Protein AF-A0A2K3IWK5-F1 (afdb_monomer_lite)

pLDDT: mean 92.63, std 6.65, range [66.0, 98.44]

Foldseek 3Di:
DDAQVVVQVVVCVVCVVVVWHKWKFWWFFADPVFWGQPGTHMWMWTQDPPPGTFTAGVRVLVVVCVVVVDDCPDPVSVVVRVQRRRHDDPRIDGDDIDAQDADVVGQQLGGHRDDHFDWDDDPRHTDPRVPCPGPPDIGGDDDD

Sequence (144 aa):
RGKCVDFSSVFVALSRTAGVPAREILGTRISKNGDITGAYHCRAEFYLPNYGWVPVDPSDVAKLMLNENLNINDSKVIEARDYFFGAQTETYIDLSTGRDVVLNPMQEEGPLNYFIYPYAEINGVSLNFVSQEYLKYIVTFQEK

Structure (mmCIF, N/CA/C/O backbone):
data_AF-A0A2K3IWK5-F1
#
_entry.id   AF-A0A2K3IWK5-F1
#
loop_
_atom_site.group_PDB
_atom_site.id
_atom_site.type_symbol
_atom_site.label_atom_id
_atom_site.label_alt_id
_atom_site.label_comp_id
_atom_site.label_asym_id
_atom_site.label_entity_id
_atom_site.label_seq_id
_atom_site.pdbx_PDB_ins_code
_atom_site.Cartn_x
_atom_site.Cartn_y
_atom_site.Cartn_z
_atom_site.occupancy
_atom_site.B_iso_or_equiv
_atom_site.auth_seq_id
_atom_site.auth_comp_id
_atom_site.auth_asym_id
_atom_site.auth_atom_id
_atom_site.pdbx_PDB_model_num
ATOM 1 N N . ARG A 1 1 ? -2.951 14.871 -7.036 1.00 70.88 1 ARG A N 1
ATOM 2 C CA . ARG A 1 1 ? -2.565 14.761 -5.604 1.00 70.88 1 ARG A CA 1
ATOM 3 C C . ARG A 1 1 ? -3.445 13.681 -4.988 1.00 70.88 1 ARG A C 1
ATOM 5 O O . ARG A 1 1 ? -4.611 13.654 -5.346 1.00 70.88 1 ARG A O 1
ATOM 12 N N . GLY A 1 2 ? -2.898 12.816 -4.137 1.00 87.50 2 GLY A N 1
ATOM 13 C CA . GLY A 1 2 ? -3.609 11.694 -3.512 1.00 87.50 2 GLY A CA 1
ATOM 14 C C . GLY A 1 2 ? -2.750 11.038 -2.424 1.00 87.50 2 GLY A C 1
ATOM 15 O O . GLY A 1 2 ? -1.579 11.396 -2.267 1.00 87.50 2 GLY A O 1
ATOM 16 N N . LYS A 1 3 ? -3.333 10.116 -1.660 1.00 90.38 3 LYS A N 1
ATOM 17 C CA . LYS A 1 3 ? -2.667 9.220 -0.702 1.00 90.38 3 LYS A CA 1
ATOM 18 C C . LYS A 1 3 ? -2.243 7.922 -1.401 1.00 90.38 3 LYS A C 1
ATOM 20 O O . LYS A 1 3 ? -2.612 7.672 -2.541 1.00 90.38 3 LYS A O 1
ATOM 25 N N . CYS A 1 4 ? -1.473 7.077 -0.717 1.00 92.44 4 CYS A N 1
ATOM 26 C CA . CYS A 1 4 ? -0.962 5.817 -1.277 1.00 92.44 4 CYS A CA 1
ATOM 27 C C . CYS A 1 4 ? -2.055 4.892 -1.835 1.00 92.44 4 CYS A C 1
ATOM 29 O O . CYS A 1 4 ? -1.841 4.231 -2.852 1.00 92.44 4 CYS A O 1
ATOM 31 N N . VAL A 1 5 ? -3.241 4.906 -1.223 1.00 92.62 5 VAL A N 1
ATOM 32 C CA . VAL A 1 5 ? -4.401 4.154 -1.705 1.00 92.62 5 VAL A CA 1
ATOM 33 C C . VAL A 1 5 ? -4.886 4.638 -3.075 1.00 92.62 5 VAL A C 1
ATOM 35 O O . VAL A 1 5 ? -5.167 3.810 -3.931 1.00 92.62 5 VAL A O 1
ATOM 38 N N . ASP A 1 6 ? -4.878 5.948 -3.343 1.00 94.25 6 ASP A N 1
ATOM 39 C CA . ASP A 1 6 ? -5.315 6.499 -4.633 1.00 94.25 6 ASP A CA 1
ATOM 40 C C . ASP A 1 6 ? -4.372 6.071 -5.764 1.00 94.25 6 ASP A C 1
ATOM 42 O O . ASP A 1 6 ? -4.809 5.635 -6.829 1.00 94.25 6 ASP A O 1
ATOM 46 N N . PHE A 1 7 ? -3.060 6.152 -5.519 1.00 96.25 7 PHE A N 1
ATOM 47 C CA . PHE A 1 7 ? -2.042 5.719 -6.479 1.00 96.25 7 PHE A CA 1
ATOM 48 C C . PHE A 1 7 ? -2.142 4.216 -6.773 1.00 96.25 7 PHE A C 1
ATOM 50 O O . PHE A 1 7 ? -2.087 3.815 -7.937 1.00 96.25 7 PHE A O 1
ATOM 57 N N . SER A 1 8 ? -2.331 3.397 -5.735 1.00 95.62 8 SER A N 1
ATOM 58 C CA . SER A 1 8 ? -2.488 1.944 -5.878 1.00 95.62 8 SER A CA 1
ATOM 59 C C . SER A 1 8 ? -3.785 1.586 -6.613 1.00 95.62 8 SER A C 1
ATOM 61 O O . SER A 1 8 ? -3.765 0.751 -7.515 1.00 95.62 8 SER A O 1
ATOM 63 N N . SER A 1 9 ? -4.891 2.276 -6.317 1.00 95.25 9 SER A N 1
ATOM 64 C CA . SER A 1 9 ? -6.176 2.095 -7.005 1.00 95.25 9 SER A CA 1
ATOM 65 C C . SER A 1 9 ? -6.095 2.429 -8.494 1.00 95.25 9 SER A C 1
ATOM 67 O O . SER A 1 9 ? -6.576 1.652 -9.319 1.00 95.25 9 SER A O 1
ATOM 69 N N . VAL A 1 10 ? -5.458 3.549 -8.859 1.00 96.69 10 VAL A N 1
ATOM 70 C CA . VAL A 1 10 ? -5.268 3.923 -10.272 1.00 96.69 10 VAL A CA 1
ATOM 71 C C . VAL A 1 10 ? -4.412 2.886 -10.995 1.00 96.69 10 VAL A C 1
ATOM 73 O O . VAL A 1 10 ? -4.775 2.465 -12.093 1.00 96.69 10 VAL A O 1
ATOM 76 N N . PHE A 1 11 ? -3.318 2.430 -10.377 1.00 97.25 11 PHE A N 1
ATOM 77 C CA . PHE A 1 11 ? -2.485 1.376 -10.953 1.00 97.25 11 PHE A CA 1
ATOM 78 C C . PHE A 1 11 ? -3.301 0.100 -11.205 1.00 97.25 11 PHE A C 1
ATOM 80 O O . PHE A 1 11 ? -3.336 -0.398 -12.329 1.00 97.25 11 PHE A O 1
ATOM 87 N N . VAL A 1 12 ? -4.021 -0.389 -10.191 1.00 97.62 12 VAL A N 1
ATOM 88 C CA . VAL A 1 12 ? -4.822 -1.617 -10.292 1.00 97.62 12 VAL A CA 1
ATOM 89 C C . VAL A 1 12 ? -5.917 -1.497 -11.353 1.00 97.62 12 VAL A C 1
ATOM 91 O O . VAL A 1 12 ? -6.116 -2.436 -12.126 1.00 97.62 12 VAL A O 1
ATOM 94 N N . ALA A 1 13 ? -6.602 -0.354 -11.433 1.00 97.69 13 ALA A N 1
ATOM 95 C CA . ALA A 1 13 ? -7.624 -0.111 -12.449 1.00 97.69 13 ALA A CA 1
ATOM 96 C C . ALA A 1 13 ? -7.040 -0.149 -13.872 1.00 97.69 13 ALA A C 1
ATOM 98 O O . ALA A 1 13 ? -7.604 -0.803 -14.756 1.00 97.69 13 ALA A O 1
ATOM 99 N N . LEU A 1 14 ? -5.889 0.497 -14.088 1.00 98.25 14 LEU A N 1
ATOM 100 C CA . LEU A 1 14 ? -5.201 0.498 -15.381 1.00 98.25 14 LEU A CA 1
ATOM 101 C C . LEU A 1 14 ? -4.705 -0.903 -15.762 1.00 98.25 14 LEU A C 1
ATOM 103 O O . LEU A 1 14 ? -4.954 -1.349 -16.882 1.00 98.25 14 LEU A O 1
ATOM 107 N N . SER A 1 15 ? -4.077 -1.631 -14.834 1.00 98.19 15 SER A N 1
ATOM 108 C CA . SER A 1 15 ? -3.614 -3.003 -15.074 1.00 98.19 15 SER A CA 1
ATOM 109 C C . SER A 1 15 ? -4.763 -3.936 -15.446 1.00 98.19 15 SER A C 1
ATOM 111 O O . SER A 1 15 ? -4.676 -4.643 -16.450 1.00 98.19 15 SER A O 1
ATOM 113 N N . ARG A 1 16 ? -5.876 -3.890 -14.701 1.00 97.88 16 ARG A N 1
ATOM 114 C CA . ARG A 1 16 ? -7.061 -4.710 -14.996 1.00 97.88 16 ARG A CA 1
ATOM 115 C C . ARG A 1 16 ? -7.679 -4.360 -16.347 1.00 97.88 16 ARG A C 1
ATOM 117 O O . ARG A 1 16 ? -8.075 -5.265 -17.075 1.00 97.88 16 ARG A O 1
ATOM 124 N N . THR A 1 17 ? -7.704 -3.077 -16.711 1.00 98.44 17 THR A N 1
ATOM 125 C CA . THR A 1 17 ? -8.158 -2.626 -18.040 1.00 98.44 17 THR A CA 1
ATOM 126 C C . THR A 1 17 ? -7.276 -3.187 -19.157 1.00 98.44 17 THR A C 1
ATOM 128 O O . THR A 1 17 ? -7.777 -3.546 -20.218 1.00 98.44 17 THR A O 1
ATOM 131 N N . ALA A 1 18 ? -5.973 -3.333 -18.906 1.00 97.94 18 ALA A N 1
ATOM 132 C CA . ALA A 1 18 ? -5.029 -3.966 -19.824 1.00 97.94 18 ALA A CA 1
ATOM 133 C C . ALA A 1 18 ? -5.071 -5.511 -19.803 1.00 97.94 18 ALA A C 1
ATOM 135 O O . ALA A 1 18 ? -4.232 -6.152 -20.432 1.00 97.94 18 ALA A O 1
ATOM 136 N N . GLY A 1 19 ? -6.015 -6.127 -19.081 1.00 97.88 19 GLY A N 1
ATOM 137 C CA . GLY A 1 19 ? -6.133 -7.585 -18.966 1.00 97.88 19 GLY A CA 1
ATOM 138 C C . GLY A 1 19 ? -5.132 -8.229 -18.002 1.00 97.88 19 GLY A C 1
ATOM 139 O O . GLY A 1 19 ? -5.012 -9.453 -17.976 1.00 97.88 19 GLY A O 1
ATOM 140 N N . VAL A 1 20 ? -4.422 -7.434 -17.197 1.00 98.31 20 VAL A N 1
ATOM 141 C CA . VAL A 1 20 ? -3.465 -7.923 -16.199 1.00 98.31 20 VAL A CA 1
ATOM 142 C C . VAL A 1 20 ? -4.158 -8.020 -14.837 1.00 98.31 20 VAL A C 1
ATOM 144 O O . VAL A 1 20 ? -4.632 -7.000 -14.321 1.00 98.31 20 VAL A O 1
ATOM 147 N N . PRO A 1 21 ? -4.219 -9.209 -14.204 1.00 98.19 21 PRO A N 1
ATOM 148 C CA . PRO A 1 21 ? -4.734 -9.319 -12.847 1.00 98.19 21 PRO A CA 1
ATOM 149 C C . PRO A 1 21 ? -3.896 -8.462 -11.899 1.00 98.19 21 PRO A C 1
ATOM 151 O O . PRO A 1 21 ? -2.675 -8.576 -11.860 1.00 98.19 21 PRO A O 1
ATOM 154 N N . ALA A 1 22 ? -4.556 -7.603 -11.131 1.00 98.06 22 ALA A N 1
ATOM 155 C CA . ALA A 1 22 ? -3.907 -6.714 -10.177 1.00 98.06 22 ALA A CA 1
ATOM 156 C C . ALA A 1 22 ? -4.759 -6.553 -8.916 1.00 98.06 22 ALA A C 1
ATOM 158 O O . ALA A 1 22 ? -5.989 -6.69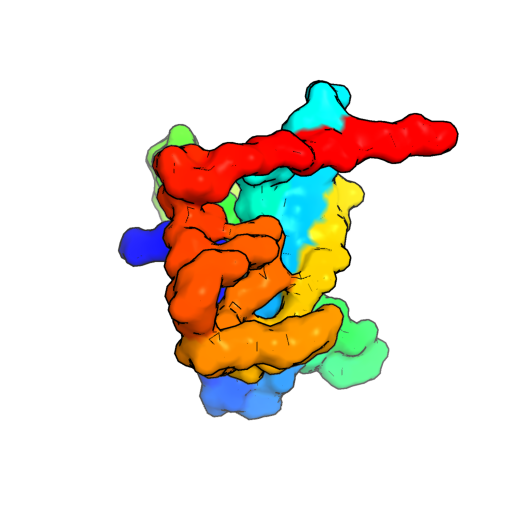6 -8.970 1.00 98.06 22 ALA A O 1
ATOM 159 N N . ARG A 1 23 ? -4.118 -6.271 -7.782 1.00 96.81 23 ARG A N 1
ATOM 160 C CA . ARG A 1 23 ? -4.766 -6.090 -6.475 1.00 96.81 23 ARG A CA 1
ATOM 161 C C . ARG A 1 23 ? -4.015 -5.078 -5.621 1.00 96.81 23 ARG A C 1
ATOM 163 O O . ARG A 1 23 ? -2.833 -4.841 -5.831 1.00 96.81 23 ARG A O 1
ATOM 170 N N . GLU A 1 24 ? -4.713 -4.495 -4.660 1.00 96.31 24 GLU A N 1
ATOM 171 C CA . GLU A 1 24 ? -4.114 -3.620 -3.654 1.00 96.31 24 GLU A CA 1
ATOM 172 C C . GLU A 1 24 ? -3.735 -4.438 -2.425 1.00 96.31 24 GLU A C 1
ATOM 174 O O . GLU A 1 24 ? -4.488 -5.324 -2.006 1.00 96.31 24 GLU A O 1
ATOM 179 N N . ILE A 1 25 ? -2.585 -4.104 -1.853 1.00 96.81 25 ILE A N 1
ATOM 180 C CA . ILE A 1 25 ? -2.085 -4.647 -0.599 1.00 96.81 25 ILE A CA 1
ATOM 181 C C . ILE A 1 25 ? -2.011 -3.508 0.406 1.00 96.81 25 ILE A C 1
ATOM 183 O O . ILE A 1 25 ? -1.402 -2.465 0.159 1.00 96.81 25 ILE A O 1
ATOM 187 N N . LEU A 1 26 ? -2.665 -3.720 1.538 1.00 95.44 26 LEU A N 1
ATOM 188 C CA . LEU A 1 26 ? -2.774 -2.774 2.632 1.00 95.44 26 LEU A CA 1
ATOM 189 C C . LEU A 1 26 ? -1.907 -3.293 3.774 1.00 95.44 26 LEU A C 1
ATOM 191 O O . LEU A 1 26 ? -2.002 -4.462 4.150 1.00 95.44 26 LEU A O 1
ATOM 195 N N . GLY A 1 27 ? -1.064 -2.435 4.333 1.00 94.81 27 GLY A N 1
ATOM 196 C CA . GLY A 1 27 ? -0.037 -2.886 5.256 1.00 94.81 27 GLY A CA 1
ATOM 197 C C . GLY A 1 27 ? 0.552 -1.784 6.116 1.00 94.81 27 GLY A C 1
ATOM 198 O O . GLY A 1 27 ? 0.034 -0.671 6.210 1.00 94.81 27 GLY A O 1
ATOM 199 N N . THR A 1 28 ? 1.658 -2.103 6.768 1.00 94.00 28 THR A N 1
ATOM 200 C CA . THR A 1 28 ? 2.391 -1.170 7.626 1.00 94.00 28 THR A CA 1
ATOM 201 C C . THR A 1 28 ? 3.891 -1.376 7.478 1.00 94.00 28 THR A C 1
ATOM 203 O O . THR A 1 28 ? 4.329 -2.408 6.971 1.00 94.00 28 THR A O 1
ATOM 206 N N . ARG A 1 29 ? 4.691 -0.393 7.893 1.00 93.12 29 ARG A N 1
ATOM 207 C CA . ARG A 1 29 ? 6.153 -0.499 7.907 1.00 93.12 29 ARG A CA 1
ATOM 208 C C . ARG A 1 29 ? 6.675 -0.607 9.327 1.00 93.12 29 ARG A C 1
ATOM 210 O O . ARG A 1 29 ? 6.307 0.183 10.193 1.00 93.12 29 ARG A O 1
ATOM 217 N N . ILE A 1 30 ? 7.589 -1.543 9.543 1.00 91.81 30 ILE A N 1
ATOM 218 C CA . ILE A 1 30 ? 8.360 -1.631 10.779 1.00 91.81 30 ILE A CA 1
ATOM 219 C C . ILE A 1 30 ? 9.207 -0.361 10.915 1.00 91.81 30 ILE A C 1
ATOM 221 O O . ILE A 1 30 ? 9.920 0.030 9.986 1.00 91.81 30 ILE A O 1
ATOM 225 N N . SER A 1 31 ? 9.139 0.283 12.080 1.00 81.69 31 SER A N 1
ATOM 226 C CA . SER A 1 31 ? 10.003 1.407 12.436 1.00 81.69 31 SER A CA 1
ATOM 227 C C . SER A 1 31 ? 11.086 0.946 13.413 1.00 81.69 31 SER A C 1
ATOM 229 O O . SER A 1 31 ? 10.857 0.074 14.251 1.00 81.69 31 SER A O 1
ATOM 231 N N . LYS A 1 32 ? 12.273 1.562 13.343 1.00 71.44 32 LYS A N 1
ATOM 232 C CA . LYS A 1 32 ? 13.389 1.256 14.260 1.00 71.44 32 LYS A CA 1
ATOM 233 C C . LYS A 1 32 ? 13.075 1.570 15.726 1.00 71.44 32 LYS A C 1
ATOM 235 O O . LYS A 1 32 ? 13.721 1.026 16.612 1.00 71.44 32 LYS A O 1
ATOM 240 N N . ASN A 1 33 ? 12.100 2.442 15.976 1.00 79.69 33 ASN A N 1
ATOM 241 C CA . ASN A 1 33 ? 11.772 2.928 17.315 1.00 79.69 33 ASN A CA 1
ATOM 242 C C . ASN A 1 33 ? 10.606 2.148 17.949 1.00 79.69 33 ASN A C 1
ATOM 244 O O . ASN A 1 33 ? 10.119 2.537 19.007 1.00 79.69 33 ASN A O 1
ATOM 248 N N . GLY A 1 34 ? 10.125 1.083 17.298 1.00 85.06 34 GLY A N 1
ATOM 249 C CA . GLY A 1 34 ? 9.044 0.226 17.785 1.00 85.06 34 GLY A CA 1
ATOM 250 C C . GLY A 1 34 ? 7.639 0.798 17.586 1.00 85.06 34 GLY A C 1
ATOM 251 O O . GLY A 1 34 ? 6.724 0.026 17.339 1.00 85.06 34 GLY A O 1
ATOM 252 N N . ASP A 1 35 ? 7.437 2.118 17.629 1.00 91.56 35 ASP A N 1
ATOM 253 C CA . ASP A 1 35 ? 6.138 2.737 17.320 1.00 91.56 35 ASP A CA 1
ATOM 254 C C . ASP A 1 35 ? 5.875 2.748 15.804 1.00 91.56 35 ASP A C 1
ATOM 256 O O . ASP A 1 35 ? 6.628 3.350 15.031 1.00 91.56 35 ASP A O 1
ATOM 260 N N . ILE A 1 36 ? 4.805 2.072 15.381 1.00 91.94 36 ILE A N 1
ATOM 261 C CA . ILE A 1 36 ? 4.370 1.956 13.982 1.00 91.94 36 ILE A CA 1
ATOM 262 C C . ILE A 1 36 ? 2.964 2.530 13.752 1.00 91.94 36 ILE A C 1
ATOM 264 O O . ILE A 1 36 ? 2.362 2.304 12.702 1.00 91.94 36 ILE A O 1
ATOM 268 N N . THR A 1 37 ? 2.446 3.319 14.697 1.00 89.75 37 THR A N 1
ATOM 269 C CA . THR A 1 37 ? 1.085 3.887 14.668 1.00 89.75 37 THR A CA 1
ATOM 270 C C . THR A 1 37 ? 0.805 4.718 13.409 1.00 89.75 37 THR A C 1
ATOM 272 O O . THR A 1 37 ? -0.311 4.724 12.901 1.00 89.75 37 THR A O 1
ATOM 275 N N . GLY A 1 38 ? 1.812 5.418 12.878 1.00 87.94 38 GLY A N 1
ATOM 276 C CA . GLY A 1 38 ? 1.697 6.233 11.660 1.00 87.94 38 GLY A CA 1
ATOM 277 C C . GLY A 1 38 ? 2.245 5.573 10.392 1.00 87.94 38 GLY A C 1
ATOM 278 O O . GLY A 1 38 ? 2.297 6.221 9.349 1.00 87.94 38 GLY A O 1
ATOM 279 N N . ALA A 1 39 ? 2.695 4.318 10.470 1.00 91.25 39 ALA A N 1
ATOM 280 C CA . ALA A 1 39 ? 3.489 3.678 9.420 1.00 91.25 39 ALA A CA 1
ATOM 281 C C . ALA A 1 39 ? 2.655 2.922 8.369 1.00 91.25 39 ALA A C 1
ATOM 283 O O . ALA A 1 39 ? 3.210 2.204 7.533 1.00 91.25 39 ALA A O 1
ATOM 284 N N . TYR A 1 40 ? 1.331 3.087 8.394 1.00 92.25 40 TYR A N 1
ATOM 285 C CA . TYR A 1 40 ? 0.425 2.460 7.439 1.00 92.25 40 TYR A CA 1
ATOM 286 C C . TYR A 1 40 ? 0.706 2.900 6.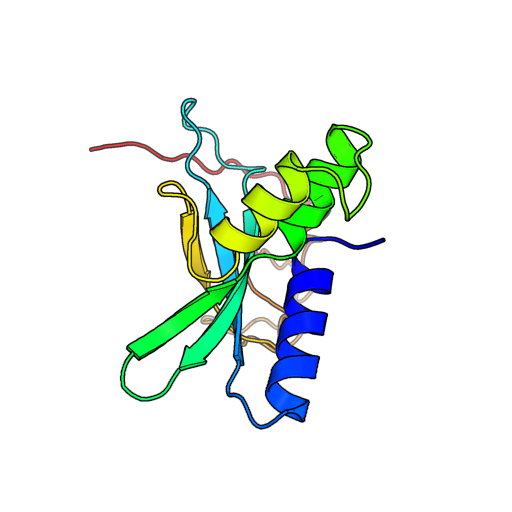009 1.00 92.25 40 TYR A C 1
ATOM 288 O O . TYR A 1 40 ? 0.878 4.087 5.711 1.00 92.25 40 TYR A O 1
ATOM 296 N N . HIS A 1 41 ? 0.704 1.930 5.104 1.00 94.25 41 HIS A N 1
ATOM 297 C CA . HIS A 1 41 ? 1.006 2.169 3.706 1.00 94.25 41 HIS A CA 1
ATOM 298 C C . HIS A 1 41 ? 0.313 1.151 2.803 1.00 94.25 41 HIS A C 1
ATOM 300 O O . HIS A 1 41 ? 0.131 -0.007 3.169 1.00 94.25 41 HIS A O 1
ATOM 306 N N . CYS A 1 42 ? -0.070 1.587 1.609 1.00 94.44 42 CYS A N 1
ATOM 307 C CA . CYS A 1 42 ? -0.733 0.766 0.604 1.00 94.44 42 CYS A CA 1
ATOM 308 C C . CYS A 1 42 ? 0.156 0.700 -0.635 1.00 94.44 42 CYS A C 1
ATOM 310 O O . CYS A 1 42 ? 0.719 1.722 -1.036 1.00 94.44 42 CYS A O 1
ATOM 312 N N . ARG A 1 43 ? 0.255 -0.487 -1.224 1.00 95.62 43 ARG A N 1
ATOM 313 C CA . ARG A 1 43 ? 0.916 -0.736 -2.506 1.00 95.62 43 ARG A CA 1
ATOM 314 C C . ARG A 1 43 ? -0.011 -1.544 -3.406 1.00 95.62 43 ARG A C 1
ATOM 316 O O . ARG A 1 43 ? -1.060 -2.022 -2.971 1.00 95.62 43 ARG A O 1
ATOM 323 N N . ALA A 1 44 ? 0.386 -1.739 -4.652 1.00 97.44 44 ALA A N 1
ATOM 324 C CA . ALA A 1 44 ? -0.293 -2.659 -5.547 1.00 97.44 44 ALA A CA 1
ATOM 325 C C . ALA A 1 44 ? 0.567 -3.897 -5.822 1.00 97.44 44 ALA A C 1
ATOM 327 O O . ALA A 1 44 ? 1.771 -3.937 -5.560 1.00 97.44 44 ALA A O 1
ATOM 328 N N . GLU A 1 45 ? -0.082 -4.916 -6.366 1.00 97.81 45 GLU A N 1
ATOM 329 C CA . GLU A 1 45 ? 0.549 -6.059 -7.003 1.00 97.81 45 GLU A CA 1
ATOM 330 C C . GLU A 1 45 ? -0.114 -6.322 -8.344 1.00 97.81 45 GLU A C 1
ATOM 332 O O . GLU A 1 45 ? -1.330 -6.159 -8.488 1.00 97.81 45 GLU A O 1
ATOM 337 N N . PHE A 1 46 ? 0.668 -6.801 -9.302 1.00 98.19 46 PHE A N 1
ATOM 338 C CA . PHE A 1 46 ? 0.159 -7.376 -10.541 1.00 98.19 46 PHE A CA 1
ATOM 339 C C . PHE A 1 46 ? 0.649 -8.812 -10.697 1.00 98.19 46 PHE A C 1
ATOM 341 O O . PHE A 1 46 ? 1.694 -9.189 -10.171 1.00 98.19 46 PHE A O 1
ATOM 348 N N . TYR A 1 47 ? -0.126 -9.634 -11.391 1.00 98.25 47 TYR A N 1
ATOM 349 C CA . TYR A 1 47 ? 0.211 -11.030 -11.613 1.00 98.25 47 TYR A CA 1
ATOM 350 C C . TYR A 1 47 ? 1.003 -11.187 -12.908 1.00 98.25 47 TYR A C 1
ATOM 352 O O . TYR A 1 47 ? 0.527 -10.823 -13.986 1.00 98.25 47 TYR A O 1
ATOM 360 N N . LEU A 1 48 ? 2.189 -11.780 -12.802 1.00 97.06 48 LEU A N 1
ATOM 361 C CA . LEU A 1 48 ? 3.012 -12.169 -13.937 1.00 97.06 48 LEU A CA 1
ATOM 362 C C . LEU A 1 48 ? 2.981 -13.703 -14.082 1.00 97.06 48 LEU A C 1
ATOM 364 O O . LEU A 1 48 ? 3.357 -14.410 -13.138 1.00 97.06 48 LEU A O 1
ATOM 368 N N . PRO A 1 49 ? 2.548 -14.247 -15.238 1.00 96.06 49 PRO A N 1
ATOM 369 C CA . PRO A 1 49 ? 2.524 -15.689 -15.461 1.00 96.06 49 PRO A CA 1
ATOM 370 C C . PRO A 1 49 ? 3.881 -16.339 -15.184 1.00 96.06 49 PRO A C 1
ATOM 372 O O . PRO A 1 49 ? 4.920 -15.814 -15.578 1.00 96.06 49 PRO A O 1
ATOM 375 N N . ASN A 1 50 ? 3.862 -17.495 -14.518 1.00 95.50 50 ASN A N 1
ATOM 376 C CA . ASN A 1 50 ? 5.045 -18.262 -14.097 1.00 95.50 50 ASN A CA 1
ATOM 377 C C . ASN A 1 50 ? 5.947 -17.592 -13.042 1.00 95.50 50 ASN A C 1
ATOM 379 O O . ASN A 1 50 ? 6.920 -18.212 -12.622 1.00 95.50 50 ASN A O 1
ATOM 383 N N . TYR A 1 51 ? 5.627 -16.378 -12.586 1.00 96.06 51 TYR A N 1
ATOM 384 C CA . TYR A 1 51 ? 6.366 -15.684 -11.525 1.00 96.06 51 TYR A CA 1
ATOM 385 C C . TYR A 1 51 ? 5.509 -15.470 -10.270 1.00 96.06 51 TYR A C 1
ATOM 387 O O . TYR A 1 51 ? 5.980 -15.669 -9.154 1.00 96.06 51 TYR A O 1
ATOM 395 N N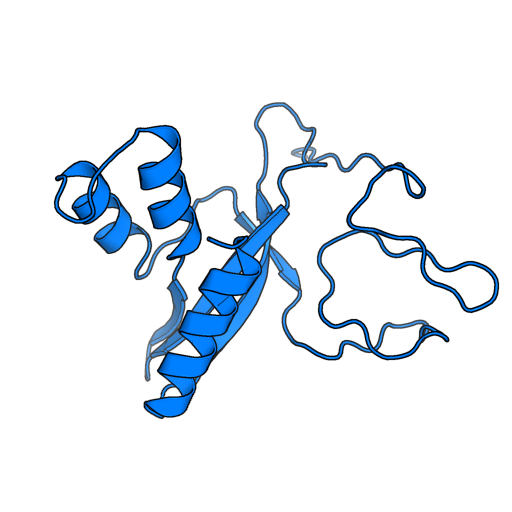 . GLY A 1 52 ? 4.229 -15.130 -10.444 1.00 97.44 52 GLY A N 1
ATOM 396 C CA . GLY A 1 52 ? 3.302 -14.863 -9.347 1.00 97.44 52 GLY A CA 1
ATOM 397 C C . GLY A 1 52 ? 2.987 -13.378 -9.191 1.00 97.44 52 GLY A C 1
ATOM 398 O O . GLY A 1 52 ? 2.975 -12.629 -10.167 1.00 97.44 52 GLY A O 1
ATOM 399 N N . TRP A 1 53 ? 2.680 -12.964 -7.963 1.00 97.44 53 TRP A N 1
ATOM 400 C CA . TRP A 1 53 ? 2.359 -11.574 -7.640 1.00 97.44 53 TRP A CA 1
ATOM 401 C C . TRP A 1 53 ? 3.633 -10.739 -7.503 1.00 97.44 53 TRP A C 1
ATOM 403 O O . TRP A 1 53 ? 4.525 -11.076 -6.729 1.00 97.44 53 TRP A O 1
ATOM 413 N N . VAL A 1 54 ? 3.703 -9.652 -8.267 1.00 97.88 54 VAL A N 1
ATOM 414 C CA . VAL A 1 54 ? 4.839 -8.730 -8.333 1.00 97.88 54 VAL A CA 1
ATOM 415 C C . VAL A 1 54 ? 4.438 -7.408 -7.677 1.00 97.88 54 VAL A C 1
ATOM 417 O O . VAL A 1 54 ? 3.435 -6.824 -8.103 1.00 97.88 54 VAL A O 1
ATOM 420 N N . PRO A 1 55 ? 5.174 -6.921 -6.660 1.00 97.25 55 PRO A N 1
ATOM 421 C CA . PRO A 1 55 ? 4.846 -5.676 -5.980 1.00 97.25 55 PRO A CA 1
ATOM 422 C C . PRO A 1 55 ? 5.151 -4.462 -6.855 1.00 97.25 55 PRO A C 1
ATOM 424 O O . PRO A 1 55 ? 6.101 -4.454 -7.639 1.00 97.25 55 PRO A O 1
ATOM 427 N N . VAL A 1 56 ? 4.351 -3.413 -6.687 1.00 97.62 56 VAL A N 1
ATOM 428 C CA . VAL A 1 56 ? 4.576 -2.119 -7.324 1.00 97.62 56 VAL A CA 1
ATOM 429 C C . VAL A 1 56 ? 4.080 -0.973 -6.448 1.00 97.62 56 VAL A C 1
ATOM 431 O O . VAL A 1 56 ? 2.971 -1.021 -5.908 1.00 97.62 56 VAL A O 1
ATOM 434 N N . ASP A 1 57 ? 4.897 0.069 -6.304 1.00 97.31 57 ASP A N 1
ATOM 435 C CA . ASP A 1 57 ? 4.604 1.197 -5.414 1.00 97.31 57 ASP A CA 1
ATOM 436 C C . ASP A 1 57 ? 4.858 2.565 -6.076 1.00 97.31 57 ASP A C 1
ATOM 438 O O . ASP A 1 57 ? 5.866 3.231 -5.825 1.00 97.31 57 ASP A O 1
ATOM 442 N N . PRO A 1 58 ? 3.916 3.045 -6.908 1.00 95.75 58 PRO A N 1
ATOM 443 C CA . PRO A 1 58 ? 4.011 4.382 -7.493 1.00 95.75 58 PRO A CA 1
ATOM 444 C C . PRO A 1 58 ? 3.860 5.498 -6.448 1.00 95.75 58 PRO A C 1
ATOM 446 O O . PRO A 1 58 ? 4.212 6.650 -6.712 1.00 95.75 58 PRO A O 1
ATOM 449 N N . SER A 1 59 ? 3.323 5.189 -5.264 1.00 96.06 59 SER A N 1
ATOM 450 C CA . SER A 1 59 ? 3.053 6.195 -4.243 1.00 96.06 59 SER A CA 1
ATOM 451 C C . SER A 1 59 ? 4.316 6.637 -3.515 1.00 96.06 59 SER A C 1
ATOM 453 O O . SER A 1 59 ? 4.458 7.823 -3.221 1.00 96.06 59 SER A O 1
ATOM 455 N N . ASP A 1 60 ? 5.258 5.726 -3.280 1.00 95.44 60 ASP A N 1
ATOM 456 C CA . ASP A 1 60 ? 6.550 6.070 -2.690 1.00 95.44 60 ASP A CA 1
ATOM 457 C C . ASP A 1 60 ? 7.447 6.846 -3.656 1.00 95.44 60 ASP A C 1
ATOM 459 O O . ASP A 1 60 ? 8.110 7.794 -3.234 1.00 95.44 60 ASP A O 1
ATOM 463 N N . VAL A 1 61 ? 7.376 6.556 -4.960 1.00 96.44 61 VAL A N 1
ATOM 464 C CA . VAL A 1 61 ? 7.995 7.402 -5.994 1.00 96.44 61 VAL A CA 1
ATOM 465 C C . VAL A 1 61 ? 7.419 8.821 -5.933 1.00 96.44 61 VAL A C 1
ATOM 467 O O . VAL A 1 61 ? 8.163 9.801 -5.890 1.00 96.44 61 VAL A O 1
ATOM 470 N N . ALA A 1 62 ? 6.090 8.953 -5.867 1.00 96.12 62 ALA A N 1
ATOM 471 C CA . ALA A 1 62 ? 5.438 10.257 -5.781 1.00 96.12 62 ALA A CA 1
ATOM 472 C C . ALA A 1 62 ? 5.768 11.006 -4.475 1.00 96.12 62 ALA A C 1
ATOM 474 O O . ALA A 1 62 ? 5.921 12.229 -4.493 1.00 96.12 62 ALA A O 1
ATOM 475 N N . LYS A 1 63 ? 5.906 10.296 -3.346 1.00 94.88 63 LYS A N 1
ATOM 476 C CA . LYS A 1 63 ? 6.351 10.883 -2.071 1.00 94.88 63 LYS A CA 1
ATOM 477 C C . LYS A 1 63 ? 7.798 11.353 -2.135 1.00 94.88 63 LYS A C 1
ATOM 479 O O . LYS A 1 63 ? 8.078 12.439 -1.642 1.00 94.88 63 LYS A O 1
ATOM 484 N N . LEU A 1 64 ? 8.696 10.569 -2.732 1.00 96.62 64 LEU A N 1
ATOM 485 C CA . LEU A 1 64 ? 10.086 10.969 -2.945 1.00 96.62 64 LEU A CA 1
ATOM 486 C C . LEU A 1 64 ? 10.146 12.276 -3.743 1.00 96.62 64 LEU A C 1
ATOM 488 O O . LEU A 1 64 ? 10.766 13.239 -3.298 1.00 96.62 64 LEU A O 1
ATOM 492 N N . MET A 1 65 ? 9.430 12.329 -4.870 1.00 97.06 65 MET A N 1
ATOM 493 C CA . MET A 1 65 ? 9.333 13.536 -5.692 1.00 97.06 65 MET A CA 1
ATOM 494 C C . MET A 1 65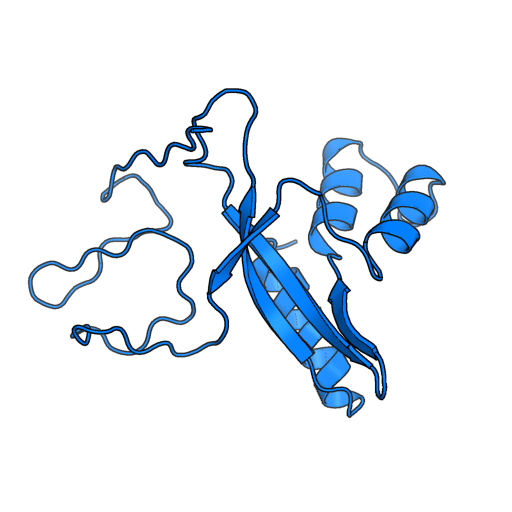 ? 8.809 14.736 -4.900 1.00 97.06 65 MET A C 1
ATOM 496 O O . MET A 1 65 ? 9.359 15.828 -5.003 1.00 97.06 65 MET A O 1
ATOM 500 N N . LEU A 1 66 ? 7.763 14.535 -4.094 1.00 96.00 66 LEU A N 1
ATOM 501 C CA . LEU A 1 66 ? 7.161 15.593 -3.285 1.00 96.00 66 LEU A CA 1
ATOM 502 C C . LEU A 1 66 ? 8.102 16.100 -2.184 1.00 96.00 66 LEU A C 1
ATOM 504 O O . LEU A 1 66 ? 8.238 17.308 -2.013 1.00 96.00 66 LEU A O 1
ATOM 508 N N . ASN A 1 67 ? 8.721 15.190 -1.432 1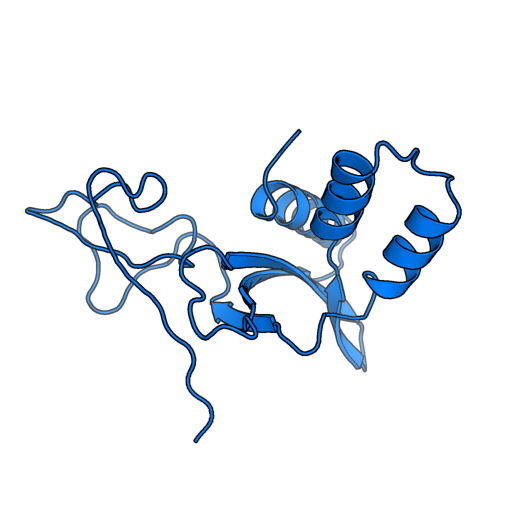.00 96.50 67 ASN A N 1
ATOM 509 C CA . ASN A 1 67 ? 9.535 15.521 -0.262 1.00 96.50 67 ASN A CA 1
ATOM 510 C C . ASN A 1 67 ? 10.850 16.199 -0.645 1.00 96.50 67 ASN A C 1
ATOM 512 O O . ASN A 1 67 ? 11.349 17.037 0.102 1.00 96.50 67 ASN A O 1
ATOM 516 N N . GLU A 1 68 ? 11.406 15.832 -1.797 1.00 97.56 68 GLU A N 1
ATOM 517 C CA . GLU A 1 68 ? 12.693 16.342 -2.269 1.00 97.56 68 GLU A CA 1
ATOM 518 C C . GLU A 1 68 ? 12.556 17.346 -3.421 1.00 97.56 68 GLU A C 1
ATOM 520 O O . GLU A 1 68 ? 13.559 17.817 -3.948 1.00 97.56 68 GLU A O 1
ATOM 525 N N . ASN A 1 69 ? 11.321 17.710 -3.788 1.00 97.25 69 ASN A N 1
ATOM 526 C CA . ASN A 1 69 ? 11.006 18.641 -4.873 1.00 97.25 69 ASN A CA 1
ATOM 527 C C . ASN A 1 69 ? 11.674 18.257 -6.212 1.00 97.25 69 ASN A C 1
ATOM 529 O O . ASN A 1 69 ? 12.276 19.094 -6.886 1.00 97.25 69 ASN A O 1
ATOM 533 N N . LEU A 1 70 ? 11.567 16.975 -6.575 1.00 97.88 70 LEU A N 1
ATOM 534 C CA . LEU A 1 70 ? 12.160 16.391 -7.781 1.00 97.88 70 LEU A CA 1
ATOM 535 C C . LEU A 1 70 ? 11.149 16.304 -8.933 1.00 97.88 70 LEU A C 1
ATOM 537 O O . LEU A 1 70 ? 9.942 16.133 -8.735 1.00 97.88 70 LEU A O 1
ATOM 541 N N . ASN A 1 71 ? 11.664 16.349 -10.157 1.00 97.00 71 ASN A N 1
ATOM 542 C CA . ASN A 1 71 ? 10.921 16.128 -11.392 1.00 97.00 71 ASN A CA 1
ATOM 543 C C . ASN A 1 71 ? 10.957 14.653 -11.811 1.00 97.00 71 ASN A C 1
ATOM 545 O O . ASN A 1 71 ? 11.853 13.897 -11.451 1.00 97.00 71 ASN A O 1
ATOM 549 N N . ILE A 1 72 ? 10.006 14.245 -12.658 1.00 95.69 72 ILE A N 1
ATOM 550 C CA . ILE A 1 72 ? 9.847 12.842 -13.091 1.00 95.69 72 ILE A CA 1
ATOM 551 C C . ILE A 1 72 ? 11.073 12.248 -13.814 1.00 95.69 72 ILE A C 1
ATOM 553 O O . ILE A 1 72 ? 11.202 11.027 -13.898 1.00 95.69 72 ILE A O 1
ATOM 557 N N . ASN A 1 73 ? 11.952 13.109 -14.334 1.00 97.44 73 ASN A N 1
ATOM 558 C CA . ASN A 1 73 ? 13.149 12.734 -15.086 1.00 97.44 73 ASN A CA 1
ATOM 559 C C . ASN A 1 73 ? 14.447 12.863 -14.272 1.00 97.44 73 ASN A C 1
ATOM 561 O O . ASN A 1 73 ? 15.520 12.624 -14.822 1.00 97.44 73 ASN A O 1
ATOM 565 N N . ASP A 1 74 ? 14.377 13.249 -12.995 1.00 98.38 74 ASP A N 1
ATOM 566 C CA . ASP A 1 74 ? 15.569 13.295 -12.149 1.00 98.38 74 ASP A CA 1
ATOM 567 C C . ASP A 1 74 ? 16.080 11.870 -11.896 1.00 98.38 74 ASP A C 1
ATOM 569 O O . ASP A 1 74 ? 15.290 10.941 -11.705 1.00 98.38 74 ASP A O 1
ATOM 573 N N . SER A 1 75 ? 17.405 11.685 -11.872 1.00 98.31 75 SER A N 1
ATOM 574 C CA . SER A 1 75 ? 18.035 10.356 -11.774 1.00 98.31 75 SER A CA 1
ATOM 575 C C . SER A 1 75 ? 17.522 9.550 -10.582 1.00 98.31 75 SER A C 1
ATOM 577 O O . SER A 1 75 ? 17.153 8.391 -10.730 1.00 98.31 75 SER A O 1
ATOM 579 N N . LYS A 1 76 ? 17.382 10.200 -9.424 1.00 98.12 76 LYS A N 1
ATOM 580 C CA . LYS A 1 76 ? 16.867 9.581 -8.199 1.00 98.12 76 LYS A CA 1
ATOM 581 C C . LYS A 1 76 ? 15.420 9.087 -8.338 1.00 98.12 76 LYS A C 1
ATOM 583 O O . LYS A 1 76 ? 15.039 8.093 -7.727 1.00 98.12 76 LYS A O 1
ATOM 588 N N . VAL A 1 77 ? 14.605 9.767 -9.146 1.00 98.19 77 VAL A N 1
ATOM 589 C CA . VAL A 1 77 ? 13.218 9.359 -9.419 1.00 98.19 77 VAL A CA 1
ATOM 590 C C . VAL A 1 77 ? 13.189 8.174 -10.376 1.00 98.19 77 VAL A C 1
ATOM 592 O O . VAL A 1 77 ? 12.387 7.264 -10.183 1.00 98.19 77 VAL A O 1
ATOM 595 N N . ILE A 1 78 ? 14.069 8.158 -11.378 1.00 98.19 78 ILE A N 1
ATOM 596 C CA . ILE A 1 78 ? 14.227 7.019 -12.292 1.00 98.19 78 ILE A CA 1
ATOM 597 C C . ILE A 1 78 ? 14.654 5.775 -11.502 1.00 98.19 78 ILE A C 1
ATOM 599 O O . ILE A 1 78 ? 13.976 4.755 -11.578 1.00 98.19 78 ILE A O 1
ATOM 603 N N . GLU A 1 79 ? 15.678 5.894 -10.653 1.00 98.06 79 GLU A N 1
ATOM 604 C CA . GLU A 1 79 ? 16.133 4.810 -9.772 1.00 98.06 79 GLU A CA 1
ATOM 605 C C . GLU A 1 79 ? 15.008 4.291 -8.863 1.00 98.06 79 GLU A C 1
ATOM 607 O O . GLU A 1 79 ? 14.813 3.083 -8.732 1.00 98.06 79 GLU A O 1
ATOM 612 N N . ALA A 1 80 ? 14.216 5.192 -8.272 1.00 97.75 80 ALA A N 1
ATOM 613 C CA . ALA A 1 80 ? 13.084 4.801 -7.437 1.00 97.75 80 ALA A CA 1
ATOM 614 C C . ALA A 1 80 ? 11.986 4.079 -8.232 1.00 97.75 80 ALA A C 1
ATOM 616 O O . ALA A 1 80 ? 11.401 3.124 -7.728 1.00 97.75 80 ALA A O 1
ATOM 617 N N . ARG A 1 81 ? 11.696 4.510 -9.466 1.00 97.19 81 ARG A N 1
ATOM 618 C CA . ARG A 1 81 ? 10.714 3.844 -10.337 1.00 97.19 81 ARG A CA 1
ATOM 619 C C . ARG A 1 81 ? 11.148 2.430 -10.689 1.00 97.19 81 ARG A C 1
ATOM 621 O O . ARG A 1 81 ? 10.317 1.530 -10.623 1.00 97.19 81 ARG A O 1
ATOM 628 N N . ASP A 1 82 ? 12.419 2.255 -11.032 1.00 97.44 82 ASP A N 1
ATOM 629 C CA . ASP A 1 82 ? 12.972 0.948 -11.384 1.00 97.44 82 ASP A CA 1
ATOM 630 C C . ASP A 1 82 ? 12.976 0.011 -10.170 1.00 97.44 82 ASP A C 1
ATOM 632 O O . ASP A 1 82 ? 12.609 -1.156 -10.288 1.00 97.44 82 ASP A O 1
ATOM 636 N N . TYR A 1 83 ? 13.301 0.528 -8.981 1.00 97.62 83 TYR A N 1
ATOM 637 C CA . TYR A 1 83 ? 13.239 -0.242 -7.739 1.00 97.62 83 TYR A CA 1
ATOM 638 C C . TYR A 1 83 ? 11.801 -0.635 -7.365 1.00 97.62 83 TYR A C 1
ATOM 640 O O . TYR A 1 83 ? 11.498 -1.811 -7.173 1.00 97.62 83 TYR A O 1
ATOM 648 N N . PHE A 1 84 ? 10.884 0.335 -7.285 1.00 97.50 84 PHE A N 1
ATOM 649 C CA . PHE A 1 84 ? 9.506 0.099 -6.845 1.00 97.50 84 PHE A CA 1
ATOM 650 C C . PHE A 1 84 ? 8.615 -0.551 -7.910 1.00 97.50 84 PHE A C 1
ATOM 652 O O . PHE A 1 84 ? 7.424 -0.715 -7.663 1.00 97.50 84 PHE A O 1
ATOM 659 N N . PHE A 1 85 ? 9.146 -0.938 -9.072 1.00 97.06 85 PHE A N 1
ATOM 660 C CA . PHE A 1 85 ? 8.457 -1.777 -10.052 1.00 97.06 85 PHE A CA 1
ATOM 661 C C . PHE A 1 85 ? 9.010 -3.206 -9.993 1.00 97.06 85 PHE A C 1
ATOM 663 O O . PHE A 1 85 ? 9.776 -3.642 -10.847 1.00 97.06 85 PHE A O 1
ATOM 670 N N . GLY A 1 86 ? 8.621 -3.945 -8.957 1.00 96.31 86 GLY A N 1
ATOM 671 C CA . GLY A 1 86 ? 9.068 -5.320 -8.730 1.00 96.31 86 GLY A CA 1
ATOM 672 C C . GLY A 1 86 ? 9.703 -5.568 -7.369 1.00 96.31 86 GLY A C 1
ATOM 673 O O . GLY A 1 86 ? 9.895 -6.730 -7.013 1.00 96.31 86 GLY A O 1
ATOM 674 N N . ALA A 1 87 ? 9.968 -4.522 -6.583 1.00 95.00 87 ALA A N 1
ATOM 675 C CA . ALA A 1 87 ? 10.442 -4.646 -5.209 1.00 95.00 87 ALA A CA 1
ATOM 676 C C . ALA A 1 87 ? 9.532 -3.942 -4.192 1.00 95.00 87 ALA A C 1
ATOM 678 O O . ALA A 1 87 ? 8.651 -3.146 -4.521 1.00 95.00 87 ALA A O 1
ATOM 679 N N . GLN A 1 88 ? 9.783 -4.257 -2.925 1.00 92.56 88 GLN A N 1
ATOM 680 C CA . GLN A 1 88 ? 9.239 -3.581 -1.755 1.00 92.56 88 GLN A CA 1
ATOM 681 C C . GLN A 1 88 ? 10.333 -3.467 -0.693 1.00 92.56 88 GLN A C 1
ATOM 683 O O . GLN A 1 88 ? 11.316 -4.209 -0.732 1.00 92.56 88 GLN A O 1
ATOM 688 N N . THR A 1 89 ? 10.142 -2.574 0.275 1.00 90.31 89 THR A N 1
ATOM 689 C CA . THR A 1 89 ? 11.070 -2.442 1.400 1.00 90.31 89 THR A CA 1
ATOM 690 C C . THR A 1 89 ? 10.991 -3.661 2.318 1.00 90.31 89 THR A C 1
ATOM 692 O O . THR A 1 89 ? 9.909 -4.192 2.570 1.00 90.31 89 THR A O 1
ATOM 695 N N . GLU A 1 90 ? 12.120 -4.046 2.904 1.00 90.62 90 GLU A N 1
ATOM 696 C CA . GLU A 1 90 ? 12.258 -5.141 3.873 1.00 90.62 90 GLU A CA 1
ATOM 697 C C . GLU A 1 90 ? 11.432 -4.939 5.152 1.00 90.62 90 GLU A C 1
ATOM 699 O O . GLU A 1 90 ? 11.177 -5.877 5.899 1.00 90.62 90 GLU A O 1
ATOM 704 N N . THR A 1 91 ? 10.999 -3.703 5.398 1.00 92.56 91 THR A N 1
ATOM 705 C CA . THR A 1 91 ? 10.198 -3.314 6.558 1.00 92.56 91 THR A CA 1
ATOM 706 C C . THR A 1 91 ? 8.693 -3.445 6.339 1.00 92.56 91 THR A C 1
ATOM 708 O O . THR A 1 91 ? 7.941 -3.211 7.282 1.00 92.56 91 THR A O 1
ATOM 711 N N . TYR A 1 92 ? 8.226 -3.756 5.125 1.00 94.00 92 TYR A N 1
ATOM 712 C CA . TYR A 1 92 ? 6.795 -3.793 4.825 1.00 94.00 92 TYR A CA 1
ATOM 713 C C . TYR A 1 92 ? 6.147 -5.096 5.311 1.00 94.00 92 TYR A C 1
ATOM 715 O O . TYR A 1 92 ? 6.640 -6.187 5.037 1.00 94.00 92 TYR A O 1
ATOM 723 N N . ILE A 1 93 ? 5.012 -4.969 5.996 1.00 92.75 93 ILE A N 1
ATOM 724 C CA . ILE A 1 93 ? 4.174 -6.078 6.451 1.00 92.75 93 ILE A CA 1
ATOM 725 C C . ILE A 1 93 ? 2.804 -5.955 5.789 1.00 92.75 93 ILE A C 1
ATOM 727 O O . ILE A 1 93 ? 2.111 -4.948 5.965 1.00 92.75 93 ILE A O 1
ATOM 731 N N . ASP A 1 94 ? 2.396 -7.009 5.088 1.00 94.88 94 ASP A N 1
ATOM 732 C CA . ASP A 1 94 ? 1.053 -7.154 4.533 1.00 94.88 94 ASP A CA 1
ATOM 733 C C . ASP A 1 94 ? 0.052 -7.420 5.668 1.00 94.88 94 ASP A C 1
ATOM 735 O O . ASP A 1 94 ? 0.222 -8.357 6.449 1.00 94.88 94 ASP A O 1
ATOM 739 N N . LEU A 1 95 ? -1.001 -6.605 5.763 1.00 93.06 95 LEU A N 1
ATOM 740 C CA . LEU A 1 95 ? -2.059 -6.765 6.768 1.00 93.06 95 LEU A CA 1
ATOM 741 C C . LEU A 1 95 ? -3.361 -7.268 6.147 1.00 93.06 95 LEU A C 1
ATOM 743 O O . LEU A 1 95 ? -4.022 -8.139 6.710 1.00 93.06 95 LEU A O 1
ATOM 747 N N . SER A 1 96 ? -3.754 -6.718 4.999 1.00 93.50 96 SER A N 1
ATOM 748 C CA . SER A 1 96 ? -4.995 -7.108 4.335 1.00 93.50 96 SER A CA 1
ATOM 749 C C . SER A 1 96 ? -4.978 -6.797 2.840 1.00 93.50 96 SER A C 1
ATOM 751 O O . SER A 1 96 ? -4.082 -6.135 2.312 1.00 93.50 96 SER A O 1
ATOM 753 N N . THR A 1 97 ? -6.002 -7.291 2.147 1.00 93.81 97 THR A N 1
ATOM 754 C CA . THR A 1 97 ? -6.239 -7.024 0.727 1.00 93.81 97 THR A CA 1
ATOM 755 C C . THR A 1 97 ? -7.735 -6.875 0.482 1.00 93.81 97 THR A C 1
ATOM 757 O O . THR A 1 97 ? -8.546 -7.379 1.261 1.00 93.81 97 THR A O 1
ATOM 760 N N . GLY A 1 98 ? -8.096 -6.237 -0.630 1.00 89.38 98 GLY A N 1
ATOM 761 C CA . GLY A 1 98 ? -9.477 -6.184 -1.105 1.00 89.38 98 GLY A CA 1
ATOM 762 C C . GLY A 1 98 ? -10.203 -4.867 -0.841 1.00 89.38 98 GLY A C 1
ATOM 763 O O . GLY A 1 98 ? -9.678 -3.931 -0.233 1.00 89.38 98 GLY A O 1
ATOM 764 N N . ARG A 1 99 ? -11.422 -4.823 -1.377 1.00 92.00 99 ARG A N 1
ATOM 765 C CA . ARG A 1 99 ? -12.401 -3.743 -1.257 1.00 92.00 99 ARG A CA 1
ATOM 766 C C . ARG A 1 99 ? -13.727 -4.322 -0.777 1.00 92.00 99 ARG A C 1
ATOM 768 O O . ARG A 1 99 ? -13.929 -5.525 -0.932 1.00 92.00 99 ARG A O 1
ATOM 775 N N . ASP A 1 100 ? -14.585 -3.482 -0.204 1.00 94.19 100 ASP A N 1
ATOM 776 C CA . ASP A 1 100 ? -15.906 -3.875 0.312 1.00 94.19 100 ASP A CA 1
ATOM 777 C C . ASP A 1 100 ? -15.813 -5.040 1.319 1.00 94.19 100 ASP A C 1
ATOM 779 O O . ASP A 1 100 ? -16.478 -6.071 1.220 1.00 94.19 100 ASP A O 1
ATOM 783 N N . VAL A 1 101 ? -14.916 -4.881 2.292 1.00 93.31 101 VAL A N 1
ATOM 784 C CA . VAL A 1 101 ? -14.543 -5.888 3.282 1.00 93.31 101 VAL A CA 1
ATOM 785 C C . VAL A 1 101 ? -15.650 -6.070 4.320 1.00 93.31 101 VAL A C 1
ATOM 787 O O . VAL A 1 101 ? -16.087 -5.123 4.976 1.00 93.31 101 VAL A O 1
ATOM 790 N N . VAL A 1 102 ? -16.048 -7.324 4.523 1.00 95.25 102 VAL A N 1
ATOM 791 C CA . VAL A 1 102 ? -16.931 -7.754 5.612 1.00 95.25 102 VAL A CA 1
ATOM 792 C C . VAL A 1 102 ? -16.075 -8.366 6.719 1.00 95.25 102 VAL A C 1
ATOM 794 O O . VAL A 1 102 ? -15.320 -9.308 6.472 1.00 95.25 102 VAL A O 1
ATOM 797 N N . LEU A 1 103 ? -16.158 -7.804 7.923 1.00 93.44 103 LEU A N 1
ATOM 798 C CA . LEU A 1 103 ? -15.394 -8.241 9.086 1.00 93.44 103 LEU A CA 1
ATOM 799 C C . LEU A 1 103 ? -16.013 -9.492 9.724 1.00 93.44 103 LEU A C 1
ATOM 801 O O . LEU A 1 103 ? -17.159 -9.865 9.464 1.00 93.44 103 LEU A O 1
ATOM 805 N N . ASN A 1 104 ? -15.229 -10.146 10.581 1.00 92.25 104 ASN A N 1
ATOM 806 C CA . ASN A 1 104 ? -15.708 -11.187 11.481 1.00 92.25 104 ASN A CA 1
ATOM 807 C C . ASN A 1 104 ? -15.260 -10.844 12.915 1.00 92.25 104 ASN A C 1
ATOM 809 O O . ASN A 1 104 ? -14.065 -10.964 13.201 1.00 92.25 104 ASN A O 1
ATOM 813 N N . PRO A 1 105 ? -16.170 -10.412 13.809 1.00 92.62 105 PRO A N 1
ATOM 814 C CA . PRO A 1 105 ? -17.623 -10.302 13.620 1.00 92.62 105 PRO A CA 1
ATOM 815 C C . PRO A 1 105 ? -18.028 -9.238 12.586 1.00 92.62 105 PRO A C 1
ATOM 817 O O . PRO A 1 105 ? -17.275 -8.302 12.332 1.00 92.62 105 PRO A O 1
ATOM 820 N N . MET A 1 106 ? -19.211 -9.414 11.987 1.00 95.31 106 MET A N 1
ATOM 821 C CA . MET A 1 106 ? -19.760 -8.502 10.976 1.00 95.31 106 MET A CA 1
ATOM 822 C C . MET A 1 106 ? -20.089 -7.142 11.598 1.00 95.31 106 MET A C 1
ATOM 824 O O . MET A 1 106 ? -20.722 -7.086 12.649 1.00 95.31 106 MET A O 1
ATOM 828 N N . GLN A 1 107 ? -19.665 -6.073 10.931 1.00 94.88 107 GLN A N 1
ATOM 829 C CA . GLN A 1 107 ? -19.985 -4.687 11.269 1.00 94.88 107 GLN A CA 1
ATOM 830 C C . GLN A 1 107 ? -21.425 -4.311 10.874 1.00 94.88 107 GLN A C 1
ATOM 832 O O . GLN A 1 107 ? -21.926 -4.823 9.867 1.00 94.88 107 GLN A O 1
ATOM 837 N N . GLU A 1 108 ? -22.084 -3.403 11.604 1.00 95.94 108 GLU A N 1
ATOM 838 C CA . GLU A 1 108 ? -23.474 -3.017 11.300 1.00 95.94 108 GLU A CA 1
ATOM 839 C C . GLU A 1 108 ? -23.573 -1.920 10.227 1.00 95.94 108 GLU A C 1
ATOM 841 O O . GLU A 1 108 ? -24.516 -1.925 9.436 1.00 95.94 108 GLU A O 1
ATOM 846 N N . GLU A 1 109 ? -22.588 -1.016 10.135 1.00 93.50 109 GLU A N 1
ATOM 847 C CA . GLU A 1 109 ? -22.599 0.106 9.172 1.00 93.50 109 GLU A CA 1
ATOM 848 C C . GLU A 1 109 ? -22.399 -0.340 7.705 1.00 93.50 109 GLU A C 1
ATOM 850 O O . GLU A 1 109 ? -22.533 0.443 6.763 1.00 93.50 109 GLU A O 1
ATOM 855 N N . GLY A 1 110 ? -22.119 -1.626 7.489 1.00 93.50 110 GLY A N 1
ATOM 856 C CA . GLY A 1 110 ? -21.917 -2.223 6.173 1.00 93.50 110 GLY A CA 1
ATOM 857 C C . GLY A 1 110 ? -20.443 -2.346 5.764 1.00 93.50 110 GLY A C 1
ATOM 858 O O . GLY A 1 110 ? -19.538 -2.095 6.561 1.00 93.50 110 GLY A O 1
ATOM 859 N N . PRO A 1 111 ? -20.161 -2.822 4.537 1.00 94.31 111 PRO A N 1
ATOM 860 C CA . PRO A 1 111 ? -18.809 -3.160 4.085 1.00 94.31 111 PRO A CA 1
ATOM 861 C C . PRO A 1 111 ? -17.803 -2.007 4.204 1.00 94.31 111 PRO A C 1
ATOM 863 O O . PRO A 1 111 ? -18.069 -0.886 3.774 1.00 94.31 111 PRO A O 1
ATOM 866 N N . LEU A 1 112 ? -16.610 -2.291 4.735 1.00 92.44 112 LEU A N 1
ATOM 867 C CA . LEU A 1 112 ? -15.517 -1.319 4.771 1.00 92.44 112 LEU A CA 1
ATOM 868 C C . LEU A 1 112 ? -14.912 -1.203 3.374 1.00 92.44 112 LEU A C 1
ATOM 870 O O . LEU A 1 112 ? -14.544 -2.212 2.777 1.00 92.44 112 LEU A O 1
ATOM 874 N N . ASN A 1 113 ? -14.675 0.016 2.887 1.00 91.69 113 ASN A N 1
ATOM 875 C CA . ASN A 1 113 ? -13.973 0.192 1.611 1.00 91.69 113 ASN A CA 1
ATOM 876 C C . ASN A 1 113 ? -12.598 -0.504 1.617 1.00 91.69 113 ASN A C 1
ATOM 878 O O . ASN A 1 113 ? -12.210 -1.107 0.630 1.00 91.69 113 ASN A O 1
ATOM 882 N N . TYR A 1 114 ? -11.858 -0.458 2.726 1.00 91.75 114 TYR A N 1
ATOM 883 C CA . TYR A 1 114 ? -10.641 -1.244 2.946 1.00 91.75 114 TYR A CA 1
ATOM 884 C C . TYR A 1 114 ? -10.322 -1.331 4.438 1.00 91.75 114 TYR A C 1
ATOM 886 O O . TYR A 1 114 ? -10.793 -0.509 5.222 1.00 91.75 114 TYR A O 1
ATOM 894 N N . PHE A 1 115 ? -9.479 -2.289 4.831 1.00 91.94 115 PHE A N 1
ATOM 895 C CA . PHE A 1 115 ? -9.167 -2.541 6.239 1.00 91.94 115 PHE A CA 1
ATOM 896 C C . PHE A 1 115 ? -7.660 -2.490 6.525 1.00 91.94 115 PHE A C 1
ATOM 898 O O . PHE A 1 115 ? -6.953 -3.475 6.360 1.00 91.94 115 PHE A O 1
ATOM 905 N N . ILE A 1 116 ? -7.153 -1.329 6.937 1.00 90.69 116 ILE A N 1
ATOM 906 C CA . ILE A 1 116 ? -5.721 -1.122 7.247 1.00 90.69 116 ILE A CA 1
ATOM 907 C C . ILE A 1 116 ? -5.496 -0.505 8.630 1.00 90.69 116 ILE A C 1
ATOM 909 O O . ILE A 1 116 ? -4.457 -0.721 9.244 1.00 90.69 116 ILE A O 1
ATOM 913 N N . TYR A 1 117 ? -6.480 0.243 9.122 1.00 89.56 117 TYR A N 1
ATOM 914 C CA . TYR A 1 117 ? -6.463 0.901 10.421 1.00 89.56 117 TYR A CA 1
ATOM 915 C C . TYR A 1 117 ? -7.288 0.094 11.429 1.00 89.56 117 TYR A C 1
ATOM 917 O O . TYR A 1 117 ? -8.185 -0.648 11.018 1.00 89.56 117 TYR A O 1
ATOM 925 N N . PRO A 1 118 ? -7.044 0.257 12.740 1.00 90.50 118 PRO A N 1
ATOM 926 C CA . PRO A 1 118 ? -7.944 -0.248 13.764 1.00 90.50 118 PRO A CA 1
ATOM 927 C C . PRO A 1 118 ? -9.373 0.237 13.518 1.00 90.50 118 PRO A C 1
ATOM 929 O O . PRO A 1 118 ? -9.600 1.414 13.238 1.00 90.50 118 PRO A O 1
ATOM 932 N N . TYR A 1 119 ? -10.321 -0.688 13.630 1.00 91.19 119 TYR A N 1
ATOM 933 C CA . TYR A 1 119 ? -11.745 -0.429 13.466 1.00 91.19 119 TYR A CA 1
ATOM 934 C C . TYR A 1 119 ? -12.437 -0.481 14.825 1.00 91.19 119 TYR A C 1
ATOM 936 O O . TYR A 1 119 ? -12.165 -1.373 15.631 1.00 91.19 119 TYR A O 1
ATOM 944 N N . ALA A 1 120 ? -13.329 0.473 15.071 1.00 91.44 120 ALA A N 1
ATOM 945 C CA . ALA A 1 120 ? -14.188 0.497 16.243 1.00 91.44 120 ALA A CA 1
ATOM 946 C C . ALA A 1 120 ? -15.566 1.017 15.842 1.00 91.44 120 ALA A C 1
ATOM 948 O O . ALA A 1 120 ? -15.674 1.927 15.020 1.00 91.44 120 ALA A O 1
ATOM 949 N N . GLU A 1 121 ? -16.598 0.456 16.457 1.00 91.50 121 GLU A N 1
ATOM 950 C CA . GLU A 1 121 ? -17.995 0.762 16.174 1.00 91.50 121 GLU A CA 1
ATOM 951 C C . GLU A 1 121 ? -18.752 0.928 17.491 1.00 91.50 121 GLU A C 1
ATOM 953 O O . GLU A 1 121 ? -18.542 0.161 18.435 1.00 91.50 121 GLU A O 1
ATOM 958 N N . ILE A 1 122 ? -19.603 1.951 17.570 1.00 91.88 122 ILE A N 1
ATOM 959 C CA . ILE A 1 122 ? -20.446 2.223 18.736 1.00 91.88 122 ILE A CA 1
ATOM 960 C C . ILE A 1 122 ? -21.883 2.378 18.251 1.00 91.88 122 ILE A C 1
ATOM 962 O O . ILE A 1 122 ? -22.180 3.292 17.487 1.00 91.88 122 ILE A O 1
ATOM 966 N N . ASN A 1 123 ? -22.777 1.510 18.734 1.00 93.94 123 ASN A N 1
ATOM 967 C CA . ASN A 1 123 ? -24.204 1.518 18.389 1.00 93.94 123 ASN A CA 1
ATOM 968 C C . ASN A 1 123 ? -24.453 1.553 16.867 1.00 93.94 123 ASN A C 1
ATOM 970 O O . ASN A 1 123 ? -25.249 2.361 16.391 1.00 93.94 123 ASN A O 1
ATOM 974 N N . GLY A 1 124 ? -23.722 0.729 16.116 1.00 92.50 124 GLY A N 1
ATOM 975 C CA . GLY A 1 124 ? -23.880 0.611 14.669 1.00 92.50 124 GLY A CA 1
ATOM 976 C C . GLY A 1 124 ? -23.198 1.692 13.829 1.00 92.50 124 GLY A C 1
ATOM 977 O O . GLY A 1 124 ? -23.398 1.742 12.619 1.00 92.50 124 GLY A O 1
ATOM 978 N N . VAL A 1 125 ? -22.415 2.581 14.452 1.00 91.44 125 VAL A N 1
ATOM 979 C CA . VAL A 1 125 ? -21.718 3.682 13.771 1.00 91.44 125 VAL A CA 1
ATOM 980 C C . VAL A 1 125 ? -20.214 3.531 13.957 1.00 91.44 125 VAL A C 1
ATOM 982 O O . VAL A 1 125 ? -19.725 3.491 15.094 1.00 91.44 125 VAL A O 1
ATOM 985 N N . SER A 1 126 ? -19.463 3.454 12.857 1.00 90.31 126 SER A N 1
ATOM 986 C CA . SER A 1 126 ? -18.007 3.393 12.916 1.00 90.31 126 SER A CA 1
ATOM 987 C C . SER A 1 126 ? -17.426 4.713 13.409 1.00 90.31 126 SER A C 1
ATOM 989 O O . SER A 1 126 ? -17.863 5.817 13.071 1.00 90.31 126 SER A O 1
ATOM 991 N N . LEU A 1 127 ? -16.394 4.603 14.239 1.00 89.25 127 LEU A N 1
ATOM 992 C CA . LEU A 1 127 ? -15.570 5.748 14.579 1.00 89.25 127 LEU A CA 1
ATOM 993 C C . LEU A 1 127 ? -14.668 6.071 13.393 1.00 89.25 127 LEU A C 1
ATOM 995 O O . LEU A 1 127 ? -14.102 5.170 12.770 1.00 89.25 127 LEU A O 1
ATOM 999 N N . ASN A 1 128 ? -14.481 7.364 13.113 1.00 83.56 128 ASN A N 1
ATOM 1000 C CA . ASN A 1 128 ? -13.543 7.788 12.082 1.00 83.56 128 ASN A CA 1
ATOM 1001 C C . ASN A 1 128 ? -12.133 7.298 12.446 1.00 83.56 128 ASN A C 1
ATOM 1003 O O . ASN A 1 128 ? -11.471 7.832 13.333 1.00 83.56 128 ASN A O 1
ATOM 1007 N N . PHE A 1 129 ? -11.690 6.260 11.747 1.00 73.88 129 PHE A N 1
ATOM 1008 C CA . PHE A 1 129 ? -10.407 5.598 11.958 1.00 73.88 129 PHE A CA 1
ATOM 1009 C C . PHE A 1 129 ? -9.246 6.323 11.258 1.00 73.88 129 PHE A C 1
ATOM 1011 O O . PHE A 1 129 ? -8.081 6.024 11.521 1.00 73.88 129 PHE A O 1
ATOM 1018 N N . VAL A 1 130 ? -9.550 7.278 10.368 1.00 71.25 130 VAL A N 1
ATOM 1019 C CA . VAL A 1 130 ? -8.555 8.106 9.671 1.00 71.25 130 VAL A CA 1
ATOM 1020 C C . VAL A 1 130 ? -8.172 9.311 10.524 1.00 71.25 130 VAL A C 1
ATOM 1022 O O . VAL A 1 130 ? -6.988 9.629 10.649 1.00 71.25 130 VAL A O 1
ATOM 1025 N N . SER A 1 131 ? -9.155 9.982 11.129 1.00 66.00 131 SER A N 1
ATOM 1026 C CA . SER A 1 131 ? -8.897 11.035 12.104 1.00 66.00 131 SER A CA 1
ATOM 1027 C C . SER A 1 131 ? -8.780 10.399 13.488 1.00 66.00 131 SER A C 1
ATOM 1029 O O . SER A 1 131 ? -9.776 10.128 14.149 1.00 66.00 131 SER A O 1
ATOM 1031 N N . GLN A 1 132 ? -7.551 10.216 13.985 1.00 67.19 132 GLN A N 1
ATOM 1032 C CA . GLN A 1 132 ? -7.262 9.789 15.374 1.00 67.19 132 GLN A CA 1
ATOM 1033 C C . GLN A 1 132 ? -7.807 10.751 16.465 1.00 67.19 132 GLN A C 1
ATOM 1035 O O . GLN A 1 132 ? -7.397 10.716 17.623 1.00 67.19 132 GLN A O 1
ATOM 1040 N N . GLU A 1 133 ? -8.717 11.647 16.099 1.00 72.12 133 GLU A N 1
ATOM 1041 C CA . GLU A 1 133 ? -9.473 12.525 16.975 1.00 72.12 133 GLU A CA 1
ATOM 1042 C C . GLU A 1 133 ? -10.387 11.723 17.912 1.00 72.12 133 GLU A C 1
ATOM 1044 O O . GLU A 1 133 ? -10.392 11.982 19.116 1.00 72.12 133 GLU A O 1
ATOM 1049 N N . TYR A 1 134 ? -11.095 10.716 17.382 1.00 74.75 134 TYR A N 1
ATOM 1050 C CA . TYR A 1 134 ? -12.102 9.951 18.132 1.00 74.75 134 TYR A CA 1
ATOM 1051 C C . TYR A 1 134 ? -11.614 8.564 18.559 1.00 74.75 134 TYR A C 1
ATOM 1053 O O . TYR A 1 134 ? -11.954 8.101 19.646 1.00 74.75 134 TYR A O 1
ATOM 1061 N N . LEU A 1 135 ? -10.780 7.920 17.739 1.00 83.50 135 LEU A N 1
ATOM 1062 C CA . LEU A 1 135 ? -10.165 6.632 18.047 1.00 83.50 135 LEU A CA 1
ATOM 1063 C C . LEU A 1 135 ? -8.651 6.805 18.205 1.00 83.50 135 LEU A C 1
ATOM 1065 O O . LEU A 1 135 ? -7.912 6.881 17.223 1.00 83.50 135 LEU A O 1
ATOM 1069 N N . LYS A 1 136 ? -8.191 6.865 19.458 1.00 87.25 136 LYS A N 1
ATOM 1070 C CA . LYS A 1 136 ? -6.763 6.920 19.797 1.00 87.25 136 LYS A CA 1
ATOM 1071 C C . LYS A 1 136 ? -6.238 5.517 20.047 1.00 87.25 136 LYS A C 1
ATOM 1073 O O . LYS A 1 136 ? -6.786 4.784 20.864 1.00 87.25 136 LYS A O 1
ATOM 1078 N N . TYR A 1 137 ? -5.153 5.170 19.373 1.00 88.00 137 TYR A N 1
ATOM 1079 C CA . TYR A 1 137 ? -4.501 3.876 19.504 1.00 88.00 137 TYR A CA 1
ATOM 1080 C C . TYR A 1 137 ? -2.992 4.028 19.335 1.00 88.00 137 TYR A C 1
ATOM 1082 O O . TYR A 1 137 ? -2.517 5.016 18.778 1.00 88.00 137 TYR A O 1
ATOM 1090 N N . ILE A 1 138 ? -2.254 3.031 19.818 1.00 90.25 138 ILE A N 1
ATOM 1091 C CA . ILE A 1 138 ? -0.819 2.879 19.588 1.00 90.25 138 ILE A CA 1
ATOM 1092 C C . ILE A 1 138 ? -0.607 1.477 19.028 1.00 90.25 138 ILE A C 1
ATOM 1094 O O . ILE A 1 138 ? -1.150 0.511 19.567 1.00 90.25 138 ILE A O 1
ATOM 1098 N N . VAL A 1 139 ? 0.183 1.368 17.963 1.00 90.12 139 VAL A N 1
ATOM 1099 C CA . VAL A 1 139 ? 0.634 0.080 17.430 1.00 90.12 139 VAL A CA 1
ATOM 1100 C C . VAL A 1 139 ? 2.141 -0.003 17.584 1.00 90.12 139 VAL A C 1
ATOM 1102 O O . VAL A 1 139 ? 2.862 0.880 17.120 1.00 90.12 139 VAL A O 1
ATOM 1105 N N . THR A 1 140 ? 2.617 -1.068 18.228 1.00 92.06 140 THR A N 1
ATOM 1106 C CA . THR A 1 140 ? 4.044 -1.317 18.421 1.00 92.06 140 THR A CA 1
ATOM 1107 C C . THR A 1 140 ? 4.498 -2.600 17.736 1.00 92.06 140 THR A C 1
ATOM 1109 O O . THR A 1 140 ? 3.758 -3.579 17.644 1.00 92.06 140 THR A O 1
ATOM 1112 N N . PHE A 1 141 ? 5.741 -2.591 17.268 1.00 90.00 141 PHE A N 1
ATOM 1113 C CA . PHE A 1 141 ? 6.475 -3.764 16.820 1.00 90.00 141 PHE A CA 1
ATOM 1114 C C . PHE A 1 141 ? 7.574 -4.088 17.837 1.00 90.00 141 PHE A C 1
ATOM 1116 O O . PHE A 1 141 ? 8.323 -3.201 18.252 1.00 90.00 141 PHE A O 1
ATOM 1123 N N . GLN A 1 142 ? 7.668 -5.356 18.235 1.00 87.25 142 GLN A N 1
ATOM 1124 C CA . GLN A 1 142 ? 8.726 -5.878 19.100 1.00 87.25 142 GLN A CA 1
ATOM 1125 C C . GLN A 1 142 ? 9.346 -7.106 18.436 1.00 87.25 142 GLN A C 1
ATOM 1127 O O . GLN A 1 142 ? 8.637 -8.060 18.111 1.00 87.25 142 GLN A O 1
ATOM 1132 N N . GLU A 1 143 ? 10.663 -7.073 18.246 1.00 82.94 143 GLU A N 1
ATOM 1133 C CA . GLU A 1 143 ? 11.435 -8.255 17.869 1.00 82.94 143 GLU A CA 1
ATOM 1134 C C . GLU A 1 1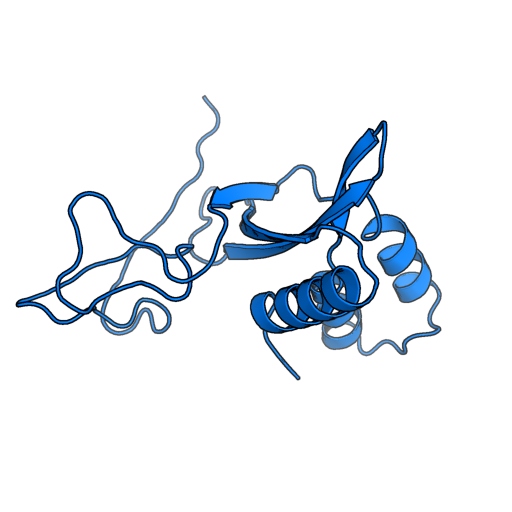43 ? 11.520 -9.193 19.084 1.00 82.94 143 GLU A C 1
ATOM 1136 O O . GLU A 1 143 ? 11.665 -8.724 20.217 1.00 82.94 143 GLU A O 1
ATOM 1141 N N . LYS A 1 144 ? 11.334 -10.497 18.861 1.00 75.38 144 LYS A N 1
ATOM 1142 C CA . LYS A 1 144 ? 11.359 -11.520 19.916 1.00 75.38 144 LYS A CA 1
ATOM 1143 C C . LYS A 1 144 ? 12.749 -12.100 20.107 1.00 75.38 144 LYS A C 1
ATOM 1145 O O . LYS A 1 144 ? 13.415 -12.340 19.079 1.00 75.38 144 LYS A O 1
#

Secondary structure (DSSP, 8-state):
---HHHHHHHHHHHHHHTT--EEEEEEEE--TTSB-TT-EEEEEEEEETTTEEEEE-HHHHHHHHHHHT--TTSHHHHHHHHHTBT---TTEEEEEE-SSBPPSSPPSS--BS---S---EETTEE--SSSTTT-----B----

Radius of gyration: 16.81 Å; chains: 1; bounding box: 42×37×40 Å